Protein AF-A0A9E4UDG2-F1 (afdb_monomer_lite)

Secondary structure (DSSP, 8-state):
--HHHHHHHHHHHHHHHHHHHHHHHHHHHHHHHHH--------EEEE-SSSEEEETTS-EEE-TT-----TT-TT--

Sequence (77 aa):
MILSARRRASLLGFILIGAALLAALFFYFASRYLADKDTDLFLVSLVIDGDTILLESGESVRYLGIDTPETNHPRRG

Radius of gyration: 28.41 Å; chains: 1; bounding box: 47×17×84 Å

Foldseek 3Di:
DPVVVVVVVVVVVVVVVVVVVVVVVVCVVVVVVVVPPDDDDFAFPADQFPQWTATPVRDIDGHPPDDGDGPPDPVPD

pLDDT: mean 85.3, std 15.13, range [50.62, 98.25]

Structure (mmCIF, N/CA/C/O backbone):
data_AF-A0A9E4UDG2-F1
#
_entry.id   AF-A0A9E4UDG2-F1
#
loop_
_atom_site.group_PDB
_atom_site.id
_atom_site.type_symbol
_atom_site.label_atom_id
_atom_site.label_alt_id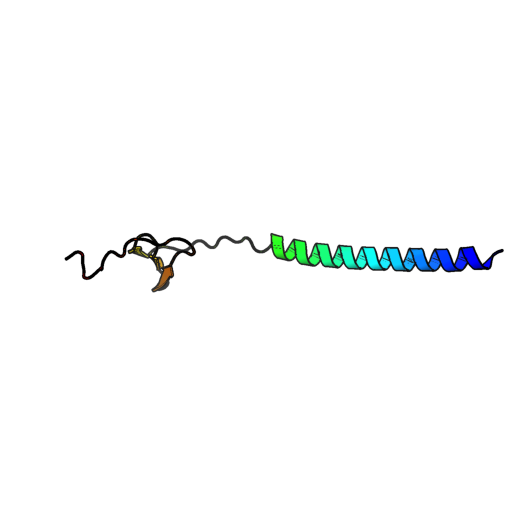
_atom_site.label_comp_id
_atom_site.label_asym_id
_atom_site.label_entity_id
_atom_site.label_seq_id
_atom_site.pdbx_PDB_ins_code
_atom_site.Cartn_x
_atom_site.Cartn_y
_atom_site.Cartn_z
_atom_site.occupancy
_atom_site.B_iso_or_equiv
_atom_site.auth_seq_id
_atom_site.auth_comp_id
_atom_site.auth_asym_id
_atom_site.auth_atom_id
_atom_site.pdbx_PDB_model_num
ATOM 1 N N . MET A 1 1 ? 12.986 7.603 -60.300 1.00 55.03 1 MET A N 1
ATOM 2 C CA . MET A 1 1 ? 12.690 6.391 -59.498 1.00 55.03 1 MET A CA 1
ATOM 3 C C . MET A 1 1 ? 13.518 6.265 -58.197 1.00 55.03 1 MET A C 1
ATOM 5 O O . MET A 1 1 ? 13.368 5.272 -57.507 1.00 55.03 1 MET A O 1
ATOM 9 N N . ILE A 1 2 ? 14.333 7.262 -57.795 1.00 55.72 2 ILE A N 1
ATOM 10 C CA . ILE A 1 2 ? 15.238 7.165 -56.617 1.00 55.72 2 ILE A CA 1
ATOM 11 C C . ILE A 1 2 ? 14.722 7.945 -55.378 1.00 55.72 2 ILE A C 1
ATOM 13 O O . ILE A 1 2 ? 15.108 7.655 -54.247 1.00 55.72 2 ILE A O 1
ATOM 17 N N .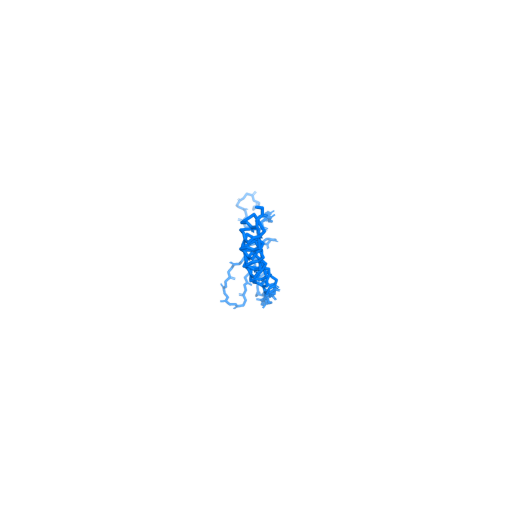 LEU A 1 3 ? 13.785 8.892 -55.541 1.00 55.38 3 LEU A N 1
ATOM 18 C CA . LEU A 1 3 ? 13.264 9.699 -54.422 1.00 55.38 3 LEU A CA 1
ATOM 19 C C . LEU A 1 3 ? 12.313 8.946 -53.465 1.00 55.38 3 LEU A C 1
ATOM 21 O O . LEU A 1 3 ? 12.156 9.367 -52.318 1.00 55.38 3 LEU A O 1
ATOM 25 N N . SER A 1 4 ? 11.694 7.838 -53.891 1.00 54.38 4 SER A N 1
ATOM 26 C CA . SER A 1 4 ? 10.761 7.063 -53.055 1.00 54.38 4 SER A CA 1
ATOM 27 C C . SER A 1 4 ? 11.465 6.188 -52.012 1.00 54.38 4 SER A C 1
ATOM 29 O O . SER A 1 4 ? 10.898 5.940 -50.952 1.00 54.38 4 SER A O 1
ATOM 31 N N . ALA A 1 5 ? 12.706 5.761 -52.267 1.00 56.09 5 ALA A N 1
ATOM 32 C CA . ALA A 1 5 ? 13.479 4.938 -51.335 1.00 56.09 5 ALA A CA 1
ATOM 33 C C . ALA A 1 5 ? 13.988 5.753 -50.129 1.00 56.09 5 ALA A C 1
ATOM 35 O O . ALA A 1 5 ? 13.892 5.306 -48.988 1.00 56.09 5 ALA A O 1
ATOM 36 N N . ARG A 1 6 ? 14.440 6.995 -50.361 1.00 57.44 6 ARG A N 1
ATOM 37 C CA . ARG A 1 6 ? 14.957 7.889 -49.306 1.00 57.44 6 ARG A CA 1
ATOM 38 C C . ARG A 1 6 ? 13.884 8.351 -48.309 1.00 57.44 6 ARG A C 1
ATOM 40 O O . ARG A 1 6 ? 14.159 8.392 -47.117 1.00 57.44 6 ARG A O 1
ATOM 47 N N . ARG A 1 7 ? 12.659 8.649 -48.770 1.00 58.53 7 ARG A N 1
ATOM 48 C CA . ARG A 1 7 ? 11.537 9.056 -47.890 1.00 58.53 7 ARG A CA 1
ATOM 49 C C . ARG A 1 7 ? 10.966 7.903 -47.051 1.00 58.53 7 ARG A C 1
ATOM 51 O O . ARG A 1 7 ? 10.435 8.137 -45.970 1.00 58.53 7 ARG A O 1
ATOM 58 N N . ARG A 1 8 ? 11.076 6.658 -47.528 1.00 57.66 8 ARG A N 1
ATOM 59 C CA . ARG A 1 8 ? 10.639 5.460 -46.787 1.00 57.66 8 ARG A CA 1
ATOM 60 C C . ARG A 1 8 ? 11.603 5.102 -45.652 1.00 57.66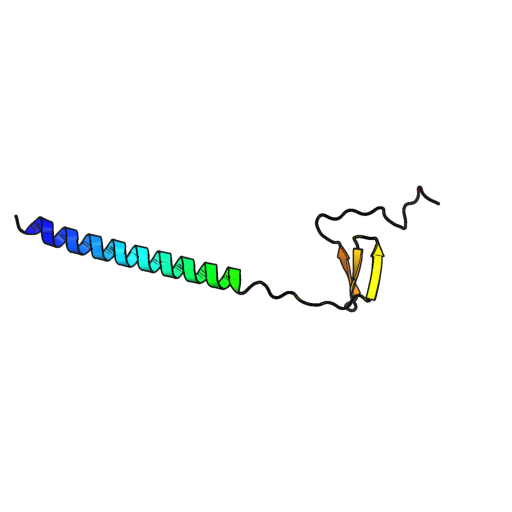 8 ARG A C 1
ATOM 62 O O . ARG A 1 8 ? 11.145 4.743 -44.574 1.00 57.66 8 ARG A O 1
ATOM 69 N N . ALA A 1 9 ? 12.908 5.290 -45.857 1.00 61.38 9 ALA A N 1
ATOM 70 C CA . ALA A 1 9 ? 13.918 5.095 -44.814 1.00 61.38 9 ALA A CA 1
ATOM 71 C C . ALA A 1 9 ? 13.743 6.061 -43.623 1.00 61.38 9 ALA A C 1
ATOM 73 O O . ALA A 1 9 ? 13.894 5.649 -42.477 1.00 61.38 9 ALA A O 1
ATOM 74 N N . SER A 1 10 ? 13.343 7.317 -43.868 1.00 69.00 10 SER A N 1
ATOM 75 C CA . SER A 1 10 ? 13.055 8.277 -42.791 1.00 69.00 10 SER A CA 1
ATOM 76 C C . SER A 1 10 ? 11.789 7.934 -41.998 1.00 69.00 10 SER A C 1
ATOM 78 O O . SER A 1 10 ? 11.782 8.080 -40.782 1.00 69.00 10 SER A O 1
ATOM 80 N N . LEU A 1 11 ? 10.734 7.431 -42.655 1.00 79.00 11 LEU A N 1
ATOM 81 C CA . LEU A 1 11 ? 9.490 7.026 -41.981 1.00 79.00 11 LEU A CA 1
ATOM 82 C C . LEU A 1 11 ? 9.690 5.827 -41.047 1.00 79.00 11 LEU A C 1
ATOM 84 O O . LEU A 1 11 ? 9.177 5.835 -39.932 1.00 79.00 11 LEU A O 1
ATOM 88 N N . LEU A 1 12 ? 10.463 4.825 -41.477 1.00 83.94 12 LEU A N 1
ATOM 89 C CA . LEU A 1 12 ? 10.800 3.674 -40.635 1.00 83.94 12 LEU A CA 1
ATOM 90 C C . LEU A 1 12 ? 11.575 4.103 -39.384 1.00 83.94 12 LEU A C 1
ATOM 92 O O . LEU A 1 12 ? 11.281 3.619 -38.297 1.00 83.94 12 LEU A O 1
ATOM 96 N N . GLY A 1 13 ? 12.494 5.064 -39.514 1.00 85.25 13 GLY A N 1
ATOM 97 C CA . GLY A 1 13 ? 13.199 5.646 -38.371 1.00 85.25 13 GLY A CA 1
ATOM 98 C C . GLY A 1 13 ? 12.253 6.297 -37.357 1.00 85.25 13 GLY A C 1
ATOM 99 O O . GLY A 1 13 ? 12.338 6.001 -36.170 1.00 85.25 13 GLY A O 1
ATOM 100 N N . PHE A 1 14 ? 11.303 7.121 -37.811 1.00 89.81 14 PHE A N 1
ATOM 101 C CA . PHE A 1 14 ? 10.323 7.750 -36.916 1.00 89.81 14 PHE A CA 1
ATOM 102 C C . PHE A 1 14 ? 9.394 6.738 -36.237 1.00 89.81 14 PHE A C 1
ATOM 104 O O . PHE A 1 14 ? 9.092 6.898 -35.057 1.00 89.81 14 PHE A O 1
ATOM 111 N N . ILE A 1 15 ? 8.976 5.684 -36.946 1.00 93.25 15 ILE A N 1
ATOM 112 C CA . ILE A 1 15 ? 8.157 4.608 -36.368 1.00 93.25 15 ILE A CA 1
ATOM 113 C C . ILE A 1 15 ? 8.946 3.850 -35.299 1.00 93.25 15 ILE A C 1
ATOM 115 O O . ILE A 1 15 ? 8.413 3.600 -34.223 1.00 93.25 15 ILE A O 1
ATOM 119 N N . LEU A 1 16 ? 10.216 3.523 -35.556 1.00 95.50 16 LEU A N 1
ATOM 120 C CA . LEU A 1 16 ? 11.070 2.838 -34.583 1.00 95.50 16 LEU A CA 1
ATOM 121 C C . LEU A 1 16 ? 11.334 3.701 -33.346 1.00 95.50 16 LEU A C 1
ATOM 123 O O . LEU A 1 16 ? 11.261 3.193 -32.231 1.00 95.50 16 LEU A O 1
ATOM 127 N N . ILE A 1 17 ? 11.576 5.002 -33.523 1.00 95.81 17 ILE A N 1
ATOM 128 C CA . ILE A 1 17 ? 11.731 5.944 -32.406 1.00 95.81 17 ILE A CA 1
ATOM 129 C C . ILE A 1 17 ? 10.425 6.042 -31.613 1.00 95.81 17 ILE A C 1
ATOM 131 O O . ILE A 1 17 ? 10.446 5.919 -30.393 1.00 95.81 17 ILE A O 1
ATOM 135 N N . GLY A 1 18 ? 9.283 6.203 -32.284 1.00 96.19 18 GLY A N 1
ATOM 136 C CA . GLY A 1 18 ? 7.976 6.248 -31.628 1.00 96.19 18 GLY A CA 1
ATOM 137 C C . GLY A 1 18 ? 7.667 4.966 -30.853 1.00 96.19 18 GLY A C 1
ATOM 138 O O . GLY A 1 18 ? 7.261 5.031 -29.698 1.00 96.19 18 GLY A O 1
ATOM 139 N N . ALA A 1 19 ? 7.928 3.800 -31.446 1.00 97.56 19 ALA A N 1
ATOM 140 C CA . ALA A 1 19 ? 7.762 2.508 -30.789 1.00 97.56 19 ALA A CA 1
ATOM 141 C C . ALA A 1 19 ? 8.699 2.352 -29.582 1.00 97.56 19 ALA A C 1
ATOM 143 O O . ALA A 1 19 ? 8.262 1.883 -28.536 1.00 97.56 19 ALA A O 1
ATOM 144 N N . ALA A 1 20 ? 9.957 2.789 -29.691 1.00 97.88 20 ALA A N 1
ATOM 145 C CA . ALA A 1 20 ? 10.904 2.773 -28.580 1.00 97.88 20 ALA A CA 1
ATOM 146 C C . ALA A 1 20 ? 10.467 3.704 -27.439 1.00 97.88 20 ALA A C 1
ATOM 148 O O . ALA A 1 20 ? 10.555 3.322 -26.275 1.00 97.88 20 ALA A O 1
ATOM 149 N N . LEU A 1 21 ? 9.945 4.892 -27.758 1.00 98.12 21 LEU A N 1
ATOM 150 C CA . LEU A 1 21 ? 9.403 5.826 -26.768 1.00 98.12 21 LEU A CA 1
ATOM 151 C C . LEU A 1 21 ? 8.159 5.261 -26.078 1.00 98.12 21 LEU A C 1
ATOM 153 O O . LEU A 1 21 ? 8.048 5.347 -24.859 1.00 98.12 21 LEU A O 1
ATOM 157 N N . LEU A 1 22 ? 7.250 4.640 -26.832 1.00 98.25 22 LEU A N 1
ATOM 158 C CA . LEU A 1 22 ? 6.071 3.976 -26.273 1.00 98.25 22 LEU A CA 1
ATOM 159 C C . LEU A 1 22 ? 6.452 2.780 -25.401 1.00 98.25 22 LEU A C 1
ATOM 161 O O . LEU A 1 22 ? 5.881 2.610 -24.329 1.00 98.25 22 LEU A O 1
ATOM 165 N N . ALA A 1 23 ? 7.435 1.982 -25.820 1.00 98.25 23 ALA A N 1
ATOM 166 C CA . ALA A 1 23 ? 7.956 0.885 -25.018 1.00 98.25 23 ALA A CA 1
ATOM 167 C C . ALA A 1 23 ? 8.596 1.408 -23.726 1.00 98.25 23 ALA A C 1
ATOM 169 O O . ALA A 1 23 ? 8.284 0.906 -22.652 1.00 98.25 23 ALA A O 1
ATOM 170 N N . ALA A 1 24 ? 9.428 2.449 -23.800 1.00 97.94 24 ALA A N 1
ATOM 171 C CA . ALA A 1 24 ? 10.032 3.073 -22.624 1.00 97.94 24 ALA A CA 1
ATOM 172 C C . ALA A 1 24 ? 8.970 3.619 -21.660 1.00 97.94 24 ALA A C 1
ATOM 174 O O . ALA A 1 24 ? 9.068 3.407 -20.452 1.00 97.94 24 ALA A O 1
ATOM 175 N N . LEU A 1 25 ? 7.926 4.260 -22.191 1.00 97.81 25 LEU A N 1
ATOM 176 C CA . LEU A 1 25 ? 6.796 4.740 -21.404 1.00 97.81 25 LEU A CA 1
ATOM 177 C C . LEU A 1 25 ? 6.050 3.579 -20.737 1.00 97.81 25 LEU A C 1
ATOM 179 O O . LEU A 1 25 ? 5.785 3.622 -19.538 1.00 97.81 25 LEU A O 1
ATOM 183 N N . PHE A 1 26 ? 5.760 2.521 -21.493 1.00 97.44 26 PHE A N 1
ATOM 184 C CA . PHE A 1 26 ? 5.130 1.313 -20.973 1.00 97.44 26 PHE A CA 1
ATOM 185 C C . PHE A 1 26 ? 5.961 0.686 -19.850 1.00 97.44 26 PHE A C 1
ATOM 187 O O . PHE A 1 26 ? 5.424 0.430 -18.777 1.00 97.44 26 PHE A O 1
ATOM 194 N N . PHE A 1 27 ? 7.268 0.495 -20.049 1.00 96.94 27 PHE A N 1
ATOM 195 C CA . PHE A 1 27 ? 8.156 -0.060 -19.025 1.00 96.94 27 PHE A CA 1
ATOM 196 C C . PHE A 1 27 ? 8.238 0.837 -17.785 1.00 96.94 27 PHE A C 1
ATOM 198 O O . PHE A 1 27 ? 8.229 0.325 -16.664 1.00 96.94 27 PHE A O 1
ATOM 205 N N . TYR A 1 28 ? 8.253 2.162 -17.952 1.00 96.12 28 TYR A N 1
ATOM 206 C CA . TYR A 1 28 ? 8.194 3.103 -16.833 1.00 96.12 28 TYR A CA 1
ATOM 207 C C . TYR A 1 28 ? 6.924 2.906 -15.995 1.00 96.12 28 TYR A C 1
ATOM 209 O O . TYR A 1 28 ? 7.010 2.733 -14.782 1.00 96.12 28 TYR A O 1
ATOM 217 N N . PHE A 1 29 ? 5.748 2.854 -16.622 1.00 94.69 29 PHE A N 1
ATOM 218 C CA . PHE A 1 29 ? 4.499 2.639 -15.887 1.00 94.69 29 PHE A CA 1
ATOM 219 C C . PHE A 1 29 ? 4.385 1.230 -15.302 1.00 94.69 29 PHE A C 1
ATOM 221 O O . PHE A 1 29 ? 4.000 1.083 -14.145 1.00 94.69 29 PHE A O 1
ATOM 228 N N . ALA A 1 30 ? 4.755 0.199 -16.062 1.00 94.38 30 ALA A N 1
ATOM 229 C CA . ALA A 1 30 ? 4.715 -1.186 -15.604 1.00 94.38 30 ALA A CA 1
ATOM 230 C C . ALA A 1 30 ? 5.626 -1.399 -14.387 1.00 94.38 30 ALA A C 1
ATOM 232 O O . ALA A 1 30 ? 5.210 -2.017 -13.413 1.00 94.38 30 ALA A O 1
ATOM 233 N N . SER A 1 31 ? 6.839 -0.834 -14.404 1.00 92.81 31 SER A N 1
ATOM 234 C CA . SER A 1 31 ? 7.751 -0.904 -13.256 1.00 92.81 31 SER A CA 1
ATOM 235 C C . SER A 1 31 ? 7.182 -0.216 -12.015 1.00 92.81 31 SER A C 1
ATOM 237 O O . SER A 1 31 ? 7.293 -0.768 -10.927 1.00 92.81 31 SER A O 1
ATOM 239 N N . ARG A 1 32 ? 6.513 0.937 -12.160 1.00 90.50 32 ARG A N 1
ATOM 240 C CA . ARG A 1 32 ? 5.840 1.621 -11.043 1.00 90.50 32 ARG A CA 1
ATOM 241 C C . ARG A 1 32 ? 4.672 0.816 -10.486 1.00 90.50 32 ARG A C 1
ATOM 243 O O . ARG A 1 32 ? 4.562 0.692 -9.276 1.00 90.50 32 ARG A O 1
ATOM 250 N N . TYR A 1 33 ? 3.846 0.242 -11.356 1.00 89.81 33 TYR A N 1
ATOM 251 C CA . TYR A 1 33 ? 2.712 -0.586 -10.944 1.00 89.81 33 TYR A CA 1
ATOM 252 C C . TYR A 1 33 ? 3.155 -1.861 -10.213 1.00 89.81 33 TYR A C 1
ATOM 254 O O . TYR A 1 33 ? 2.514 -2.280 -9.257 1.00 89.81 33 TYR A O 1
ATOM 262 N N . LEU A 1 34 ? 4.257 -2.480 -10.650 1.00 87.62 34 LEU A N 1
ATOM 263 C CA . LEU A 1 34 ? 4.797 -3.686 -10.015 1.00 87.62 34 LEU A CA 1
ATOM 264 C C . LEU A 1 34 ? 5.617 -3.398 -8.751 1.00 87.62 34 LEU A C 1
ATOM 266 O O . LEU A 1 34 ? 5.746 -4.288 -7.917 1.00 87.62 34 LEU A O 1
ATOM 270 N N . ALA A 1 35 ? 6.172 -2.193 -8.607 1.00 83.62 35 ALA A N 1
ATOM 271 C CA . ALA A 1 35 ? 6.892 -1.787 -7.402 1.00 83.62 35 ALA A CA 1
ATOM 272 C C . ALA A 1 35 ? 5.953 -1.533 -6.207 1.00 83.62 35 ALA A C 1
ATOM 274 O O . ALA A 1 35 ? 6.389 -1.643 -5.067 1.00 83.62 35 ALA A O 1
ATOM 275 N N . ASP A 1 36 ? 4.680 -1.218 -6.457 1.00 67.19 36 ASP A N 1
ATOM 276 C CA . ASP A 1 36 ? 3.718 -0.772 -5.442 1.00 67.19 36 ASP A CA 1
ATOM 277 C C . ASP A 1 36 ? 2.858 -1.921 -4.890 1.00 67.19 36 ASP A C 1
ATOM 279 O O . ASP A 1 36 ? 1.632 -1.946 -5.008 1.00 67.19 36 ASP A O 1
ATOM 283 N N . LYS A 1 37 ? 3.524 -2.937 -4.339 1.00 66.00 37 LYS A N 1
ATOM 284 C CA . LYS A 1 37 ? 2.892 -4.085 -3.666 1.00 66.00 37 LYS A CA 1
ATOM 285 C C . LYS A 1 37 ? 3.577 -4.389 -2.335 1.00 66.00 37 LYS A C 1
ATOM 287 O O . LYS A 1 37 ? 3.679 -5.554 -1.955 1.00 66.00 37 LYS A O 1
ATOM 292 N N . ASP A 1 38 ? 4.049 -3.362 -1.634 1.00 74.69 38 ASP A N 1
ATOM 293 C CA . ASP A 1 38 ? 4.476 -3.557 -0.253 1.00 74.69 38 ASP A CA 1
ATOM 294 C C . ASP A 1 38 ? 3.223 -3.711 0.610 1.00 74.69 38 ASP A C 1
ATOM 296 O O . ASP A 1 38 ? 2.326 -2.867 0.606 1.00 74.69 38 ASP A O 1
ATOM 300 N N . THR A 1 39 ? 3.090 -4.869 1.250 1.00 81.88 39 THR A N 1
ATOM 301 C CA . THR A 1 39 ? 2.002 -5.100 2.200 1.00 81.88 39 THR A CA 1
ATOM 302 C C . THR A 1 39 ? 2.545 -4.742 3.563 1.00 81.88 39 THR A C 1
ATOM 304 O O . THR A 1 39 ? 3.233 -5.550 4.189 1.00 81.88 39 THR A O 1
ATOM 307 N N . ASP A 1 40 ? 2.248 -3.528 4.004 1.00 89.94 40 ASP A N 1
ATOM 308 C CA . ASP A 1 40 ? 2.615 -3.094 5.341 1.00 89.94 40 ASP A CA 1
ATOM 309 C C . ASP A 1 40 ? 1.883 -3.949 6.381 1.00 89.94 40 ASP A C 1
ATOM 311 O O . ASP A 1 40 ? 0.670 -4.180 6.309 1.00 89.94 40 ASP A O 1
ATOM 315 N N . LEU A 1 41 ? 2.642 -4.448 7.354 1.00 93.69 41 LEU A N 1
ATOM 316 C CA . LEU A 1 41 ? 2.090 -5.147 8.503 1.00 93.69 41 LEU A CA 1
ATOM 317 C C . LEU A 1 41 ? 1.848 -4.142 9.622 1.00 93.69 41 LEU A C 1
ATOM 319 O O . LEU A 1 41 ? 2.751 -3.408 10.020 1.00 93.69 41 LEU A O 1
ATOM 323 N N . PHE A 1 42 ? 0.637 -4.166 10.169 1.00 95.69 42 PHE A N 1
ATOM 324 C CA . PHE A 1 42 ? 0.243 -3.326 11.293 1.00 95.69 42 PHE A CA 1
ATOM 325 C C . PHE A 1 42 ? -0.112 -4.193 12.497 1.00 95.69 42 PHE A C 1
ATOM 327 O O . PHE A 1 42 ? -0.728 -5.253 12.354 1.00 95.69 42 PHE A O 1
ATOM 334 N N . LEU A 1 43 ? 0.263 -3.736 13.694 1.00 97.50 43 LEU A N 1
ATOM 335 C CA . LEU A 1 43 ? -0.118 -4.406 14.929 1.00 97.50 43 LEU A CA 1
ATOM 336 C C . LEU A 1 43 ? -1.538 -3.996 15.327 1.00 97.50 43 LEU A C 1
ATOM 338 O O . LEU A 1 43 ? -1.842 -2.809 15.457 1.00 97.50 43 LEU A O 1
ATOM 342 N N . VAL A 1 44 ? -2.401 -4.989 15.539 1.00 97.81 44 VAL A N 1
ATOM 343 C CA . VAL A 1 44 ? -3.772 -4.775 16.011 1.00 97.81 44 VAL A CA 1
ATOM 344 C C . VAL A 1 44 ? -3.777 -4.694 17.534 1.00 97.81 44 VAL A C 1
ATOM 346 O O . VAL A 1 44 ? -3.307 -5.607 18.210 1.00 97.81 44 VAL A O 1
ATOM 349 N N . SER A 1 45 ? -4.334 -3.608 18.064 1.00 98.06 45 SER A N 1
ATOM 350 C CA . SER A 1 45 ? -4.517 -3.389 19.500 1.00 98.06 45 SER A CA 1
ATOM 351 C C . SER A 1 45 ? -5.857 -3.940 19.998 1.00 98.06 45 SER A C 1
ATOM 353 O O . SER A 1 45 ? -5.911 -4.561 21.059 1.00 98.06 45 SER A O 1
ATOM 355 N N . LEU A 1 46 ? -6.936 -3.749 19.229 1.00 97.12 46 LEU A N 1
ATOM 356 C CA . LEU A 1 46 ? -8.290 -4.185 19.588 1.00 97.12 46 LEU A CA 1
ATOM 357 C C . LEU A 1 46 ? -9.120 -4.502 18.335 1.00 97.12 46 LEU A C 1
ATOM 359 O O . LEU A 1 46 ? -9.011 -3.811 17.326 1.00 97.12 46 LEU A O 1
ATOM 363 N N . VAL A 1 47 ? -9.994 -5.506 18.420 1.00 94.44 47 VAL A N 1
ATOM 364 C CA . VAL A 1 47 ? -11.052 -5.754 17.425 1.00 94.44 47 VAL A CA 1
ATOM 365 C C . VAL A 1 47 ? -12.335 -5.093 17.929 1.00 94.44 47 VAL A C 1
ATOM 367 O O . VAL A 1 47 ? -12.817 -5.465 18.998 1.00 94.44 47 VAL A O 1
ATOM 370 N N . ILE A 1 48 ? -12.838 -4.087 17.206 1.00 93.31 48 ILE A N 1
ATOM 371 C CA . ILE A 1 48 ? -14.015 -3.296 17.606 1.00 93.31 48 ILE A CA 1
ATOM 372 C C . ILE A 1 48 ? -15.291 -3.994 17.127 1.00 93.31 48 ILE A C 1
ATOM 374 O O . ILE A 1 48 ? -16.152 -4.315 17.940 1.00 93.31 48 ILE A O 1
ATOM 378 N N . ASP A 1 49 ? -15.360 -4.278 15.826 1.00 91.75 49 ASP A N 1
ATOM 379 C CA . ASP A 1 49 ? -16.443 -4.996 15.149 1.00 91.75 49 ASP A CA 1
ATOM 380 C C . ASP A 1 49 ? -15.837 -5.972 14.120 1.00 91.75 49 ASP A C 1
ATOM 382 O O . ASP A 1 49 ? -14.615 -6.067 13.972 1.00 91.75 49 ASP A O 1
ATOM 386 N N . GLY A 1 50 ? -16.666 -6.734 13.403 1.00 92.94 50 GLY A N 1
ATOM 387 C CA . GLY A 1 50 ? -16.183 -7.725 12.432 1.00 92.94 50 GLY A CA 1
ATOM 388 C C . GLY A 1 50 ? -15.491 -7.126 11.196 1.00 92.94 50 GLY A C 1
ATOM 389 O O . GLY A 1 50 ? -14.770 -7.840 10.499 1.00 92.94 50 GLY A O 1
ATOM 390 N N . ASP A 1 51 ? -15.683 -5.832 10.939 1.00 95.50 51 ASP A N 1
ATOM 391 C CA . ASP A 1 51 ? -15.050 -5.071 9.860 1.00 95.50 51 ASP A CA 1
ATOM 392 C C . ASP A 1 51 ? -14.166 -3.917 10.359 1.00 95.50 51 ASP A C 1
ATOM 394 O O . ASP A 1 51 ? -13.556 -3.236 9.537 1.00 95.50 51 ASP A O 1
ATOM 398 N N . THR A 1 52 ? -14.081 -3.692 11.674 1.00 95.56 52 THR A N 1
ATOM 399 C CA . THR A 1 52 ? -13.442 -2.504 12.253 1.00 95.56 52 THR A CA 1
ATOM 400 C C . THR A 1 52 ? -12.463 -2.886 13.365 1.00 95.56 52 THR A C 1
ATOM 402 O O . THR A 1 52 ? -12.819 -3.557 14.335 1.00 95.56 52 THR A O 1
ATOM 405 N N . ILE A 1 53 ? -11.212 -2.434 13.251 1.00 96.88 53 ILE A N 1
ATOM 406 C CA . ILE A 1 53 ? -10.120 -2.715 14.197 1.00 96.88 53 ILE A CA 1
ATOM 407 C C . ILE A 1 53 ? -9.409 -1.430 14.637 1.00 96.88 53 ILE A C 1
ATOM 409 O O . ILE A 1 53 ? -9.358 -0.455 13.895 1.00 96.88 53 ILE A O 1
ATOM 413 N N . LEU A 1 54 ? -8.811 -1.445 15.826 1.00 97.69 54 LEU A N 1
ATOM 414 C CA . LEU A 1 54 ? -7.904 -0.408 16.318 1.00 97.69 54 LEU A CA 1
ATOM 415 C C . LEU A 1 54 ? -6.458 -0.887 16.180 1.00 97.69 54 LEU A C 1
ATOM 417 O O . LEU A 1 54 ? -6.107 -1.963 16.671 1.00 97.69 54 LEU A O 1
ATOM 421 N N . LEU A 1 55 ? -5.610 -0.080 15.557 1.00 98.12 55 LEU A N 1
ATOM 422 C CA . LEU A 1 55 ? -4.175 -0.330 15.450 1.00 98.12 55 LEU A CA 1
ATOM 423 C C . LEU A 1 55 ? -3.430 0.143 16.705 1.00 98.12 55 LEU A C 1
ATOM 425 O O . LEU A 1 55 ? -3.905 1.013 17.432 1.00 98.12 55 LEU A O 1
ATOM 429 N N . GLU A 1 56 ? -2.228 -0.383 16.945 1.00 98.25 56 GLU A N 1
ATOM 430 C CA . GLU A 1 56 ? -1.338 0.097 18.019 1.00 98.25 56 GLU A CA 1
ATOM 431 C C . GLU A 1 56 ? -1.021 1.600 17.890 1.00 98.25 56 GLU A C 1
ATOM 433 O O . GLU A 1 56 ? -0.851 2.284 18.898 1.00 98.25 56 GLU A O 1
ATOM 438 N N . SER A 1 57 ? -1.029 2.147 16.668 1.00 96.88 57 SER A N 1
ATOM 439 C CA . SER A 1 57 ? -0.882 3.588 16.414 1.00 96.88 57 SER A CA 1
ATOM 440 C C . SER A 1 57 ? -2.027 4.446 16.975 1.00 96.88 57 SER A C 1
ATOM 442 O O . SER A 1 57 ? -1.902 5.670 17.021 1.00 96.88 57 SER A O 1
ATOM 444 N N . GLY A 1 58 ? -3.142 3.833 17.386 1.00 97.00 58 GLY A N 1
ATOM 445 C CA . GLY A 1 58 ? -4.368 4.514 17.804 1.00 97.00 58 GLY A CA 1
ATOM 446 C C . GLY A 1 58 ? -5.335 4.829 16.657 1.00 97.00 58 GLY A C 1
ATOM 447 O O . GLY A 1 58 ? -6.388 5.416 16.896 1.00 97.00 58 GLY A O 1
ATOM 448 N N . GLU A 1 59 ? -5.009 4.443 15.421 1.00 97.69 59 GLU A N 1
ATOM 449 C CA . GLU A 1 59 ? -5.896 4.597 14.267 1.00 97.69 59 GLU A CA 1
ATOM 450 C C . GLU A 1 59 ? -6.964 3.496 14.228 1.00 97.69 59 GLU A C 1
ATOM 452 O O . GLU A 1 59 ? -6.665 2.319 14.435 1.00 97.69 59 GLU A O 1
ATOM 457 N N . SER A 1 60 ? -8.210 3.877 13.937 1.00 96.50 60 SER A N 1
ATOM 458 C CA 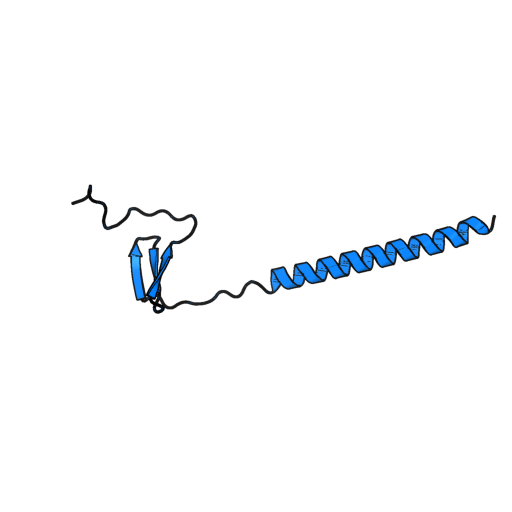. SER A 1 60 ? -9.303 2.935 13.685 1.00 96.50 60 SER A CA 1
ATOM 459 C C . SER A 1 60 ? -9.429 2.678 12.186 1.00 96.50 60 SER A C 1
ATOM 461 O O . SER A 1 60 ? -9.597 3.617 11.407 1.00 96.50 60 SER A O 1
ATOM 463 N N . VAL A 1 61 ? -9.366 1.412 11.785 1.00 96.38 61 VAL A N 1
ATOM 464 C CA . VAL A 1 61 ? -9.416 0.970 10.390 1.00 96.38 61 VAL A CA 1
ATOM 465 C C . VAL A 1 61 ? -10.682 0.162 10.156 1.00 96.38 61 VAL A C 1
ATOM 467 O O . VAL A 1 61 ? -10.923 -0.821 10.854 1.00 96.38 61 VAL A O 1
ATOM 470 N N . ARG A 1 62 ? -11.447 0.542 9.125 1.00 95.88 62 ARG A N 1
ATOM 471 C CA . ARG A 1 62 ? -12.601 -0.210 8.619 1.00 95.88 62 ARG A CA 1
ATOM 472 C C . ARG A 1 62 ? -12.271 -0.872 7.286 1.00 95.88 62 ARG A C 1
ATOM 474 O O . ARG A 1 62 ? -11.754 -0.225 6.374 1.00 95.88 62 ARG A O 1
ATOM 481 N N . TYR A 1 63 ? -12.581 -2.153 7.160 1.00 95.56 63 TYR A N 1
ATOM 482 C CA . TYR A 1 63 ? -12.327 -2.920 5.950 1.00 95.56 63 TYR A CA 1
ATOM 483 C C . TYR A 1 63 ? -13.259 -2.500 4.813 1.00 95.56 63 TYR A C 1
ATOM 485 O O . TYR A 1 63 ? -14.472 -2.379 4.967 1.00 95.56 63 TYR A O 1
ATOM 493 N N . LEU A 1 64 ? -12.678 -2.287 3.632 1.00 94.38 64 LEU A N 1
ATOM 494 C CA . LEU A 1 64 ? -13.431 -1.909 2.442 1.00 94.38 64 LEU A CA 1
ATOM 495 C C . LEU A 1 64 ? -14.171 -3.122 1.869 1.00 94.38 64 LEU A C 1
ATOM 497 O O . LEU A 1 64 ? -13.573 -4.167 1.624 1.00 94.38 64 LEU A O 1
ATOM 501 N N . GLY A 1 65 ? -15.468 -2.959 1.602 1.00 96.00 65 GLY A N 1
ATOM 502 C CA . GLY A 1 65 ? -16.303 -4.005 1.002 1.00 96.00 65 GLY A CA 1
ATOM 503 C C . GLY A 1 65 ? -16.762 -5.097 1.973 1.00 96.00 65 GLY A C 1
ATOM 504 O O . GLY A 1 65 ? -17.343 -6.084 1.526 1.00 96.00 65 GLY A O 1
ATOM 505 N N . ILE A 1 66 ? -16.529 -4.919 3.275 1.00 94.44 66 ILE A N 1
ATOM 506 C CA . ILE A 1 66 ? -17.044 -5.777 4.342 1.00 94.44 66 ILE A CA 1
ATOM 507 C C . ILE A 1 66 ? -17.974 -4.918 5.200 1.00 94.44 66 ILE A C 1
ATOM 509 O O . ILE A 1 66 ? -17.606 -3.811 5.578 1.00 94.44 66 ILE A O 1
ATOM 513 N N . ASP A 1 67 ? -19.182 -5.416 5.455 1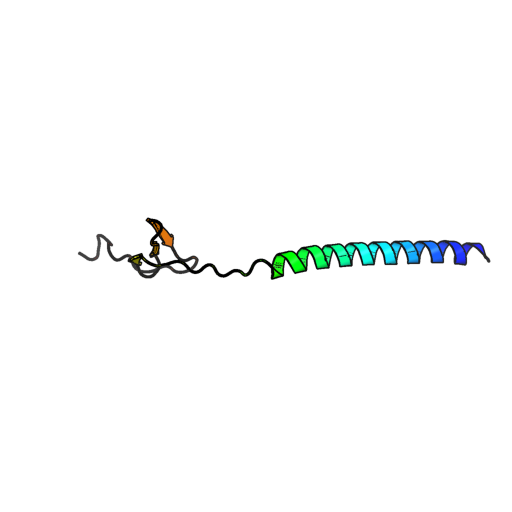.00 92.00 67 ASP A N 1
ATOM 514 C CA . ASP A 1 67 ? -20.164 -4.775 6.330 1.00 92.00 67 ASP A CA 1
ATOM 515 C C . ASP A 1 67 ? -20.654 -5.817 7.334 1.00 92.00 67 ASP A C 1
ATOM 517 O O . ASP A 1 67 ? -21.177 -6.870 6.943 1.00 92.00 67 ASP A O 1
ATOM 521 N N . THR A 1 68 ? -20.415 -5.570 8.620 1.00 90.44 68 THR A N 1
ATOM 522 C CA . THR A 1 68 ? -20.768 -6.503 9.696 1.00 90.44 68 THR A CA 1
ATOM 523 C C . THR A 1 68 ? -21.827 -5.925 10.625 1.00 90.44 68 THR A C 1
ATOM 525 O O . THR A 1 68 ? -21.905 -4.713 10.791 1.00 90.44 68 THR A O 1
ATOM 528 N N . PRO A 1 69 ? -22.676 -6.766 11.251 1.00 81.31 69 PRO A N 1
ATOM 529 C CA . PRO A 1 69 ? -23.611 -6.278 12.256 1.00 81.31 69 PRO A CA 1
ATOM 530 C C . PRO A 1 69 ? -22.855 -5.613 13.410 1.00 81.31 69 PRO A C 1
ATOM 532 O O . PRO A 1 69 ? -22.053 -6.279 14.060 1.00 81.31 69 PRO A O 1
ATOM 535 N N . GLU A 1 70 ? -23.158 -4.349 13.697 1.00 79.31 70 GLU A N 1
ATOM 536 C CA . GLU A 1 70 ? -22.421 -3.604 14.719 1.00 79.31 70 GLU A CA 1
ATOM 537 C C . GLU A 1 70 ? -22.778 -4.081 16.132 1.00 79.31 70 GLU A C 1
ATOM 539 O O . GLU A 1 70 ? -23.956 -4.285 16.475 1.00 79.31 70 GLU A O 1
ATOM 544 N N . THR A 1 71 ? -21.758 -4.240 16.977 1.00 71.62 71 THR A N 1
ATOM 545 C CA . THR A 1 71 ? -21.888 -4.805 18.331 1.00 71.62 71 THR A CA 1
ATOM 546 C C . THR A 1 71 ? -22.709 -3.894 19.247 1.00 71.62 71 THR A C 1
ATOM 548 O O . THR A 1 71 ? -23.397 -4.367 20.149 1.00 71.62 71 THR A O 1
ATOM 551 N N . ASN A 1 72 ? -22.716 -2.584 18.982 1.00 69.31 72 ASN A N 1
ATOM 552 C CA . ASN A 1 72 ? -23.391 -1.576 19.803 1.00 69.31 72 ASN A CA 1
ATOM 553 C C . ASN A 1 72 ? -24.714 -1.073 19.195 1.00 69.31 72 ASN A C 1
ATOM 555 O O . ASN A 1 72 ? -25.053 0.112 19.264 1.00 69.31 72 ASN A O 1
ATOM 559 N N . HIS A 1 73 ? -25.472 -1.958 18.544 1.00 62.59 73 HIS A N 1
ATOM 560 C CA . HIS A 1 73 ? -26.753 -1.577 17.958 1.00 62.59 73 HIS A CA 1
ATOM 561 C C . HIS A 1 73 ? -27.839 -1.359 19.034 1.00 62.59 73 HIS A C 1
ATOM 563 O O . HIS A 1 73 ? -28.239 -2.314 19.704 1.00 62.59 73 HIS A O 1
ATOM 569 N N . PRO A 1 74 ? -28.455 -0.159 19.119 1.00 65.81 74 PRO A N 1
ATOM 570 C CA . PRO A 1 74 ? -29.436 0.191 20.158 1.00 65.81 74 PRO A CA 1
ATOM 571 C C . PRO A 1 74 ? -30.756 -0.599 20.094 1.00 65.81 74 PRO A C 1
ATOM 573 O O . PRO A 1 74 ? -31.631 -0.411 20.931 1.00 65.81 74 PRO A O 1
ATOM 576 N N . ARG A 1 75 ? -30.929 -1.474 19.097 1.00 63.41 75 ARG A N 1
ATOM 577 C CA . ARG A 1 75 ? -32.115 -2.329 18.922 1.00 63.41 75 ARG A CA 1
ATOM 578 C C . ARG A 1 75 ? -31.899 -3.787 19.346 1.00 63.41 75 ARG A C 1
ATOM 580 O O . ARG A 1 75 ? -32.790 -4.599 19.121 1.00 63.41 75 ARG A O 1
ATOM 587 N N . ARG A 1 76 ? -30.734 -4.128 19.909 1.00 58.09 76 ARG A N 1
ATOM 588 C CA . ARG A 1 76 ? -30.397 -5.486 20.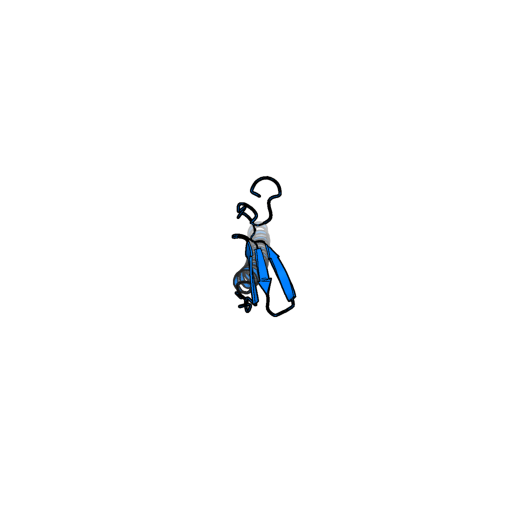383 1.00 58.09 76 ARG A CA 1
ATOM 589 C C . ARG A 1 76 ? -30.062 -5.553 21.884 1.00 58.09 76 ARG A C 1
ATOM 591 O O . ARG A 1 76 ? -29.452 -6.530 22.306 1.00 58.09 76 ARG A O 1
ATOM 598 N N . GLY A 1 77 ? -30.432 -4.517 22.645 1.00 50.62 77 GLY A N 1
ATOM 599 C CA . GLY A 1 77 ? -30.379 -4.516 24.113 1.00 50.62 77 GLY A CA 1
ATOM 600 C C . GLY A 1 77 ? -31.469 -5.372 24.739 1.00 50.62 77 GLY A C 1
ATOM 601 O O . GLY A 1 77 ? -32.549 -5.486 24.113 1.00 50.62 77 GLY A O 1
#